Protein AF-A0A3S3RD92-F1 (afdb_monomer_lite)

Structure (mmCIF, N/CA/C/O backbone):
data_AF-A0A3S3RD92-F1
#
_entry.id   AF-A0A3S3RD92-F1
#
loop_
_atom_site.group_PDB
_atom_site.id
_atom_site.type_symbol
_atom_site.label_atom_id
_atom_site.label_alt_id
_atom_site.label_comp_id
_atom_site.label_asym_id
_atom_site.label_entity_id
_atom_site.label_seq_id
_atom_site.pdbx_PDB_ins_code
_atom_site.Cartn_x
_atom_site.Cartn_y
_atom_site.Cartn_z
_atom_site.occupancy
_atom_site.B_iso_or_equiv
_atom_site.auth_seq_id
_atom_site.auth_comp_id
_atom_site.auth_asym_id
_atom_site.auth_atom_id
_atom_site.pdbx_PDB_model_num
ATOM 1 N N . MET A 1 1 ? 39.757 -24.504 3.353 1.00 38.50 1 MET A N 1
ATOM 2 C CA . MET A 1 1 ? 38.613 -24.719 2.447 1.00 38.50 1 MET A CA 1
ATOM 3 C C . MET A 1 1 ? 37.508 -23.803 2.941 1.00 38.50 1 MET A C 1
ATOM 5 O O . MET A 1 1 ? 36.802 -24.153 3.875 1.00 38.50 1 MET A O 1
ATOM 9 N N . THR A 1 2 ? 37.499 -22.567 2.449 1.00 41.22 2 THR A N 1
ATOM 10 C CA . THR A 1 2 ? 36.478 -21.555 2.744 1.00 41.22 2 THR A CA 1
ATOM 11 C C . THR A 1 2 ? 35.359 -21.713 1.723 1.00 41.22 2 THR A C 1
ATOM 13 O O . THR A 1 2 ? 35.615 -21.936 0.541 1.00 41.22 2 THR A O 1
ATOM 16 N N . ILE A 1 3 ? 34.132 -21.736 2.226 1.00 43.91 3 ILE A N 1
ATOM 17 C CA . ILE A 1 3 ? 32.902 -21.986 1.476 1.00 43.91 3 ILE A CA 1
ATOM 18 C C . ILE A 1 3 ? 32.691 -20.838 0.483 1.00 43.91 3 ILE A C 1
ATOM 20 O O . ILE A 1 3 ? 33.038 -19.702 0.777 1.00 43.91 3 ILE A O 1
ATOM 24 N N . GLY A 1 4 ? 32.222 -21.180 -0.717 1.00 53.09 4 GLY A N 1
ATOM 25 C CA . GLY A 1 4 ? 32.187 -20.295 -1.872 1.00 53.09 4 GLY A CA 1
ATOM 26 C C . GLY A 1 4 ? 31.213 -19.135 -1.720 1.00 53.09 4 GLY A C 1
ATOM 27 O O . GLY A 1 4 ? 30.002 -19.329 -1.761 1.00 53.09 4 GLY A O 1
ATOM 28 N N . ASP A 1 5 ? 31.762 -17.927 -1.673 1.00 57.69 5 ASP A N 1
ATOM 29 C CA . ASP A 1 5 ? 30.993 -16.682 -1.742 1.00 57.69 5 ASP A CA 1
ATOM 30 C C . ASP A 1 5 ? 30.461 -16.404 -3.166 1.00 57.69 5 ASP A C 1
ATOM 32 O O . ASP A 1 5 ? 29.736 -15.439 -3.374 1.00 57.69 5 ASP A O 1
ATOM 36 N N . ASN A 1 6 ? 30.808 -17.239 -4.163 1.00 56.44 6 ASN A N 1
ATOM 37 C CA . ASN A 1 6 ? 30.473 -17.085 -5.593 1.00 56.44 6 ASN A CA 1
ATOM 38 C C . ASN A 1 6 ? 30.791 -15.696 -6.179 1.00 56.44 6 ASN A C 1
ATOM 40 O O . ASN A 1 6 ? 30.291 -15.338 -7.245 1.00 56.44 6 ASN A O 1
ATOM 44 N N . LEU A 1 7 ? 31.628 -14.910 -5.503 1.00 58.59 7 LEU A N 1
ATOM 45 C CA . LEU A 1 7 ? 32.016 -13.595 -5.976 1.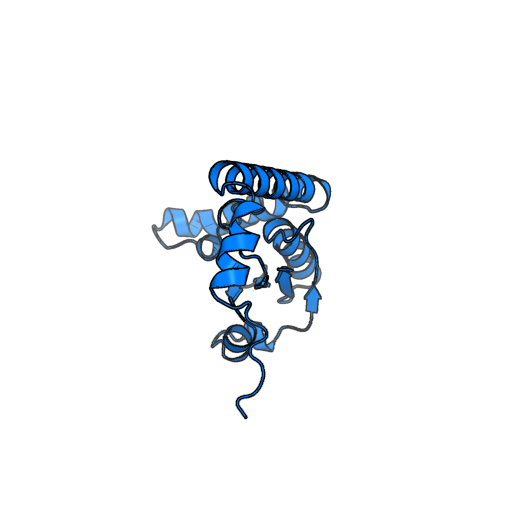00 58.59 7 LEU A CA 1
ATOM 46 C C . LEU A 1 7 ? 33.110 -13.744 -7.043 1.00 58.59 7 LEU A C 1
ATOM 48 O O . LEU A 1 7 ? 34.087 -14.464 -6.810 1.00 58.59 7 LEU A O 1
ATOM 52 N N . PRO A 1 8 ? 32.967 -13.076 -8.203 1.00 60.78 8 PRO A N 1
ATOM 53 C CA . PRO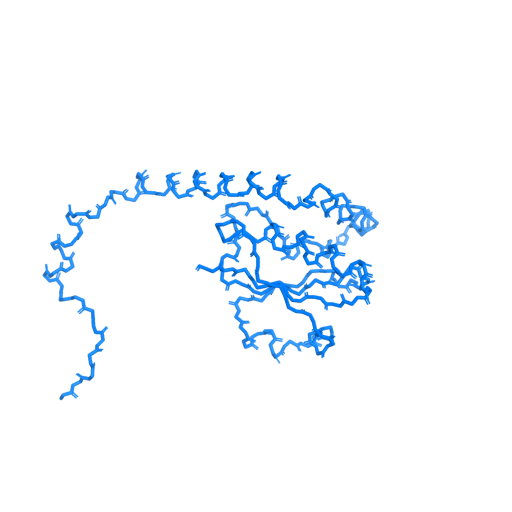 A 1 8 ? 33.982 -13.104 -9.245 1.00 60.78 8 PRO A CA 1
ATOM 54 C C . PRO A 1 8 ? 35.307 -12.558 -8.711 1.00 60.78 8 PRO A C 1
ATOM 56 O O . PRO A 1 8 ? 35.337 -11.624 -7.904 1.00 60.78 8 PRO A O 1
ATOM 59 N N . THR A 1 9 ? 36.414 -13.136 -9.172 1.00 73.50 9 THR A N 1
ATOM 60 C CA . THR A 1 9 ? 37.755 -12.651 -8.835 1.00 73.50 9 THR A CA 1
ATOM 61 C C . THR A 1 9 ? 37.934 -11.207 -9.312 1.00 73.50 9 THR A C 1
ATOM 63 O O . THR A 1 9 ? 37.287 -10.758 -10.255 1.00 73.50 9 THR A O 1
ATOM 66 N N . GLN A 1 10 ? 38.837 -10.450 -8.688 1.00 67.12 10 GLN A N 1
ATOM 67 C CA . GLN A 1 10 ? 39.042 -9.028 -9.004 1.00 67.12 10 GLN A CA 1
ATOM 68 C C . GLN A 1 10 ? 39.368 -8.783 -10.497 1.00 67.12 10 GLN A C 1
ATOM 70 O O . GLN A 1 10 ? 38.952 -7.785 -11.087 1.00 67.12 10 GLN A O 1
ATOM 75 N N . SER A 1 11 ? 40.057 -9.732 -11.139 1.00 68.50 11 SER A N 1
ATOM 76 C CA . SER A 1 11 ? 40.309 -9.744 -12.585 1.00 68.50 11 SER A CA 1
ATOM 77 C C . SER A 1 11 ? 39.047 -9.975 -13.421 1.00 68.50 11 SER A C 1
ATOM 79 O O . SER A 1 11 ? 38.876 -9.327 -14.451 1.00 68.50 11 SER A O 1
ATOM 81 N N . GLU A 1 12 ? 38.150 -10.858 -12.979 1.00 63.00 12 GLU A N 1
ATOM 82 C CA . GLU A 1 12 ? 36.868 -11.121 -13.647 1.00 63.00 12 GLU A CA 1
ATOM 83 C C . GLU A 1 12 ? 35.904 -9.941 -13.483 1.00 63.00 12 GLU A C 1
ATOM 85 O O . GLU A 1 12 ? 35.265 -9.549 -14.453 1.00 63.00 12 GLU A O 1
ATOM 90 N N . GLN A 1 13 ? 35.871 -9.300 -12.309 1.00 61.25 13 GLN A N 1
ATOM 91 C CA . GLN A 1 13 ? 35.116 -8.059 -12.078 1.00 61.25 13 GLN A CA 1
ATOM 92 C C . GLN A 1 13 ? 35.558 -6.944 -13.032 1.00 61.25 13 GLN A C 1
ATOM 94 O O . GLN A 1 13 ? 34.731 -6.284 -13.650 1.00 61.25 13 GLN A O 1
ATOM 99 N N . THR A 1 14 ? 36.869 -6.771 -13.215 1.00 66.00 14 THR A N 1
ATOM 100 C CA . THR A 1 14 ? 37.415 -5.731 -14.103 1.00 66.00 14 THR A CA 1
ATOM 101 C C . THR A 1 14 ? 37.030 -5.963 -15.571 1.00 66.00 14 THR A C 1
ATOM 103 O O . THR A 1 14 ? 36.787 -5.007 -16.303 1.00 66.00 14 THR A O 1
ATOM 106 N N . PHE A 1 15 ? 36.944 -7.225 -16.002 1.00 68.75 15 PHE A N 1
ATOM 107 C CA . PHE A 1 15 ? 36.493 -7.593 -17.346 1.00 68.75 15 PHE A CA 1
ATOM 108 C C . PHE A 1 15 ? 34.973 -7.447 -17.517 1.00 68.75 15 PHE A C 1
ATOM 110 O O . PHE A 1 15 ? 34.522 -6.970 -18.554 1.00 68.75 15 PHE A O 1
ATOM 117 N N . LEU A 1 16 ? 34.182 -7.804 -16.501 1.00 62.62 16 LEU A N 1
ATOM 118 C CA . LEU A 1 16 ? 32.722 -7.651 -16.504 1.00 62.62 16 LEU A CA 1
ATOM 119 C C . LEU A 1 16 ? 32.297 -6.178 -16.538 1.00 62.62 16 LEU A C 1
ATOM 121 O O . LEU A 1 16 ? 31.407 -5.827 -17.309 1.00 62.62 16 LEU A O 1
ATOM 125 N N . ASN A 1 17 ? 33.005 -5.305 -15.814 1.00 66.81 17 ASN A N 1
ATOM 126 C CA . ASN A 1 17 ? 32.774 -3.856 -15.821 1.00 66.81 17 ASN A CA 1
ATOM 127 C C . ASN A 1 17 ? 32.923 -3.226 -17.219 1.00 66.81 17 ASN A C 1
ATOM 129 O O . ASN A 1 17 ? 32.399 -2.145 -17.464 1.00 66.81 17 ASN A O 1
ATOM 133 N N . LEU A 1 18 ? 33.630 -3.885 -18.148 1.00 67.81 18 LEU A N 1
ATOM 134 C CA . LEU A 1 18 ? 3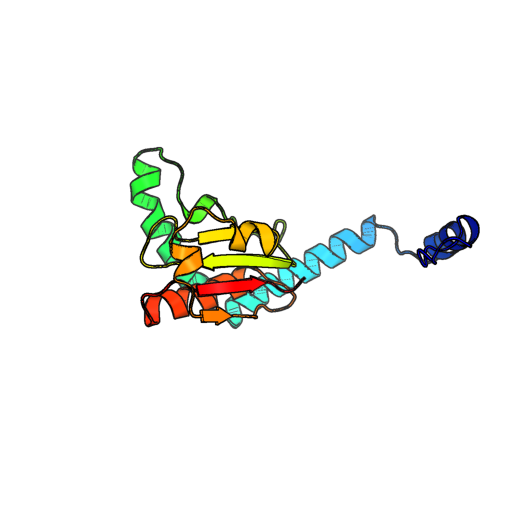3.756 -3.433 -19.537 1.00 67.81 18 LEU A CA 1
ATOM 135 C C . LEU A 1 18 ? 32.458 -3.618 -20.345 1.00 67.81 18 LEU A C 1
ATOM 137 O O . LEU A 1 18 ? 32.269 -2.947 -21.359 1.00 67.81 18 LEU A O 1
ATOM 141 N N . PHE A 1 19 ? 31.593 -4.538 -19.912 1.00 71.50 19 PHE A N 1
ATOM 142 C CA . PHE A 1 19 ? 30.289 -4.830 -20.513 1.00 71.50 19 PHE A CA 1
ATOM 143 C C . PHE A 1 19 ? 29.127 -4.225 -19.721 1.00 71.50 19 PHE A C 1
ATOM 145 O O . PHE A 1 19 ? 27.997 -4.241 -20.211 1.00 71.50 19 PHE A O 1
ATOM 152 N N . GLU A 1 20 ? 29.382 -3.688 -18.524 1.00 72.56 20 GLU A N 1
ATOM 153 C CA . GLU A 1 20 ? 28.374 -2.948 -17.775 1.00 72.56 20 GLU A CA 1
ATOM 154 C C . GLU A 1 20 ? 28.068 -1.627 -18.494 1.00 72.56 20 GLU A C 1
ATOM 156 O O . GLU A 1 20 ? 28.971 -0.817 -18.736 1.00 72.56 20 GLU A O 1
ATOM 161 N N . PRO A 1 21 ? 26.800 -1.381 -18.870 1.00 72.69 21 PRO A N 1
ATOM 162 C CA . PRO A 1 21 ? 26.436 -0.099 -19.438 1.00 72.69 21 PRO A CA 1
ATOM 163 C C . PRO A 1 21 ? 26.747 1.019 -18.427 1.00 72.69 21 PRO A C 1
ATOM 165 O O . PRO A 1 21 ? 26.596 0.820 -17.219 1.00 72.69 21 PRO A O 1
ATOM 168 N N . PRO A 1 22 ? 27.153 2.219 -18.881 1.00 77.25 22 PRO A N 1
ATOM 169 C CA . PRO A 1 22 ? 27.469 3.307 -17.970 1.00 77.25 22 PRO A CA 1
ATOM 170 C C . PRO A 1 22 ? 26.270 3.610 -17.059 1.00 77.25 22 PRO A C 1
ATOM 172 O O . PRO A 1 22 ? 25.150 3.737 -17.572 1.00 77.25 22 PRO A O 1
ATOM 175 N N . PRO A 1 23 ? 26.470 3.821 -15.744 1.00 74.56 23 PRO A N 1
ATOM 176 C CA . PRO A 1 23 ? 25.383 4.158 -14.821 1.00 74.56 23 PRO A CA 1
ATOM 177 C C . PRO A 1 23 ? 24.542 5.347 -15.300 1.00 74.56 23 PRO A C 1
ATOM 179 O O . PRO A 1 23 ? 23.329 5.356 -15.151 1.00 74.56 23 PRO A O 1
ATOM 182 N N . GLN A 1 24 ? 25.178 6.298 -15.990 1.00 79.31 24 GLN A N 1
ATOM 183 C CA . GLN A 1 24 ? 24.563 7.484 -16.596 1.00 79.31 24 GLN A CA 1
ATOM 184 C C . GLN A 1 24 ? 23.476 7.171 -17.640 1.00 79.31 24 GLN A C 1
ATOM 186 O O . GLN A 1 24 ? 22.656 8.035 -17.929 1.00 79.31 24 GLN A O 1
ATOM 191 N N . VAL A 1 25 ? 23.473 5.966 -18.219 1.00 77.00 25 VAL A N 1
ATOM 192 C CA . VAL A 1 25 ? 22.458 5.494 -19.176 1.00 77.00 25 VAL A CA 1
ATOM 193 C C . VAL A 1 25 ? 21.443 4.581 -18.485 1.00 77.00 25 VAL A C 1
ATOM 195 O O . VAL A 1 25 ? 20.249 4.656 -18.775 1.00 77.00 25 VAL A O 1
ATOM 198 N N . ILE A 1 26 ? 21.900 3.757 -17.538 1.00 78.31 26 ILE A N 1
ATOM 199 C CA . ILE A 1 26 ? 21.053 2.812 -16.800 1.00 78.31 26 ILE A CA 1
ATOM 200 C C . ILE A 1 26 ? 20.110 3.540 -15.841 1.00 78.31 26 ILE A C 1
ATOM 202 O O . ILE A 1 26 ? 18.913 3.271 -15.848 1.00 78.31 26 ILE A O 1
ATOM 206 N N . GLU A 1 27 ? 20.615 4.469 -15.027 1.00 78.81 27 GLU A N 1
ATOM 207 C CA . GLU A 1 27 ? 19.807 5.165 -14.018 1.00 78.81 27 GLU A CA 1
ATOM 208 C C . GLU A 1 27 ? 18.595 5.884 -14.629 1.00 78.81 27 GLU A C 1
ATOM 210 O O . GLU A 1 27 ? 17.481 5.692 -14.134 1.00 78.81 27 GLU A O 1
ATOM 215 N N . PRO A 1 28 ? 18.750 6.681 -15.707 1.00 81.12 28 PRO A N 1
ATOM 216 C CA . PRO A 1 28 ? 17.613 7.320 -16.359 1.00 81.12 28 PRO A CA 1
ATOM 217 C C . PRO A 1 28 ? 16.629 6.312 -16.952 1.00 81.12 28 PRO A C 1
ATOM 219 O O . PRO A 1 28 ? 15.422 6.524 -16.861 1.00 81.12 28 PRO A O 1
ATOM 222 N N . ALA A 1 29 ? 17.125 5.210 -17.524 1.00 82.00 29 ALA A N 1
ATOM 223 C CA . ALA A 1 29 ? 16.276 4.160 -18.077 1.00 82.00 29 ALA A CA 1
ATOM 224 C C . ALA A 1 29 ? 15.449 3.466 -16.982 1.00 82.00 29 ALA A C 1
ATOM 226 O O . ALA A 1 29 ? 14.236 3.343 -17.126 1.00 82.00 29 ALA A O 1
ATOM 227 N N . ILE A 1 30 ? 16.065 3.105 -15.851 1.00 80.19 30 ILE A N 1
ATOM 228 C CA . ILE A 1 30 ? 15.363 2.520 -14.697 1.00 80.19 30 ILE A CA 1
ATOM 229 C C . ILE A 1 30 ? 14.334 3.505 -14.137 1.00 80.19 30 ILE A C 1
ATOM 231 O O . ILE A 1 30 ? 13.199 3.115 -13.871 1.00 80.19 30 ILE A O 1
ATOM 235 N N . ARG A 1 31 ? 14.680 4.793 -14.003 1.00 78.19 31 ARG A N 1
ATOM 236 C CA . ARG A 1 31 ? 13.721 5.824 -13.567 1.00 78.19 31 ARG A CA 1
ATOM 237 C C . ARG A 1 31 ? 12.542 5.949 -14.529 1.00 78.19 31 ARG A C 1
ATOM 239 O O . ARG A 1 31 ? 11.411 6.066 -14.069 1.00 78.19 31 ARG A O 1
ATOM 246 N N . ALA A 1 32 ? 12.781 5.892 -15.839 1.00 81.12 32 ALA A N 1
ATOM 247 C CA . ALA A 1 32 ? 11.717 5.914 -16.838 1.00 81.12 32 ALA A CA 1
ATOM 248 C C . ALA A 1 32 ? 10.816 4.672 -16.740 1.00 81.12 32 ALA A C 1
ATOM 250 O O . ALA A 1 32 ? 9.594 4.809 -16.769 1.00 81.12 32 ALA A O 1
ATOM 251 N N . CYS A 1 33 ? 11.393 3.481 -16.550 1.00 80.94 33 CYS A N 1
ATOM 252 C CA . CYS A 1 33 ? 10.635 2.253 -16.308 1.00 80.94 33 CYS A CA 1
ATOM 253 C C . CYS A 1 33 ? 9.794 2.344 -15.028 1.00 80.94 33 CYS A C 1
ATOM 255 O O . CYS A 1 33 ? 8.612 2.016 -15.059 1.00 80.94 33 CYS A O 1
ATOM 257 N N . ARG A 1 34 ? 10.358 2.853 -13.926 1.00 77.00 34 ARG A N 1
ATOM 258 C CA . ARG A 1 34 ? 9.622 3.065 -12.668 1.00 77.00 34 ARG A CA 1
ATOM 259 C C . ARG A 1 34 ? 8.473 4.052 -12.835 1.00 77.00 34 ARG A C 1
ATOM 261 O O . ARG A 1 34 ? 7.366 3.771 -12.393 1.00 77.00 34 ARG A O 1
ATOM 268 N N . LEU A 1 35 ? 8.705 5.165 -13.530 1.00 77.56 35 LEU A N 1
ATOM 269 C CA . LEU A 1 35 ? 7.657 6.142 -13.821 1.00 77.56 35 LEU A CA 1
ATOM 270 C C . LEU A 1 35 ? 6.537 5.530 -14.673 1.00 77.56 35 LEU A C 1
ATOM 272 O O . LEU A 1 35 ? 5.361 5.771 -14.413 1.00 77.56 35 LEU A O 1
ATOM 276 N N . PHE A 1 36 ? 6.897 4.718 -15.668 1.00 81.06 36 PHE A N 1
ATOM 277 C CA . PHE A 1 36 ? 5.929 3.996 -16.486 1.00 81.06 36 PHE A CA 1
ATOM 278 C C . PHE A 1 36 ? 5.115 2.997 -15.654 1.00 81.06 36 PHE A C 1
ATOM 280 O O . PHE A 1 36 ? 3.895 2.962 -15.784 1.00 81.06 36 PHE A O 1
ATOM 287 N N . ASN A 1 37 ? 5.750 2.254 -14.744 1.00 77.69 37 ASN A N 1
ATOM 288 C CA . ASN A 1 37 ? 5.060 1.343 -13.826 1.00 77.69 37 ASN A CA 1
ATOM 289 C C . ASN A 1 37 ? 4.075 2.090 -12.915 1.00 77.69 37 ASN A C 1
ATOM 291 O O . ASN A 1 37 ? 2.924 1.682 -12.792 1.00 77.69 37 ASN A O 1
ATOM 295 N N . THR A 1 38 ? 4.475 3.234 -12.355 1.00 74.56 38 THR A N 1
ATOM 296 C CA . THR A 1 38 ? 3.569 4.093 -11.576 1.00 74.56 38 THR A CA 1
ATOM 297 C C . THR A 1 38 ? 2.408 4.626 -12.417 1.00 74.56 38 THR A C 1
ATOM 299 O O . THR A 1 38 ? 1.288 4.726 -11.924 1.00 74.56 38 THR A O 1
ATOM 302 N N . ALA A 1 39 ? 2.628 4.934 -13.697 1.00 79.56 39 ALA A N 1
ATOM 303 C CA . ALA A 1 39 ? 1.540 5.320 -14.592 1.00 79.56 39 ALA A CA 1
ATOM 304 C C . ALA A 1 39 ? 0.570 4.156 -14.861 1.00 79.56 39 ALA A C 1
ATOM 306 O O . ALA A 1 39 ? -0.638 4.376 -14.932 1.00 79.56 39 ALA A O 1
ATOM 307 N N . LEU A 1 40 ? 1.075 2.922 -14.980 1.00 81.94 40 LEU A N 1
ATOM 308 C CA . LEU A 1 40 ? 0.232 1.733 -15.117 1.00 81.94 40 LEU A CA 1
ATOM 309 C C . LEU A 1 40 ? -0.610 1.477 -13.864 1.00 81.94 40 LEU A C 1
ATOM 311 O O . LEU A 1 40 ? -1.758 1.060 -14.001 1.00 81.94 40 LEU A O 1
ATOM 315 N N . ASP A 1 41 ? -0.108 1.775 -12.665 1.00 79.12 41 ASP A N 1
ATOM 316 C CA . ASP A 1 41 ? -0.913 1.628 -11.448 1.00 79.12 41 ASP A CA 1
ATOM 317 C C . ASP A 1 41 ? -2.198 2.455 -11.488 1.00 79.12 41 ASP A C 1
ATOM 319 O O . ASP A 1 41 ? -3.235 1.969 -11.055 1.00 79.12 41 ASP A O 1
ATOM 323 N N . ALA A 1 42 ? -2.161 3.661 -12.063 1.00 78.56 42 ALA A N 1
ATOM 324 C CA . ALA A 1 42 ? -3.351 4.500 -12.213 1.00 78.56 42 ALA A CA 1
ATOM 325 C C . ALA A 1 42 ? -4.394 3.922 -13.192 1.00 78.56 42 ALA A C 1
ATOM 327 O O . ALA A 1 42 ? -5.529 4.392 -13.226 1.00 78.56 42 ALA A O 1
ATOM 328 N N . ILE A 1 43 ? -4.015 2.933 -14.009 1.00 84.06 43 ILE A N 1
ATOM 329 C CA . ILE A 1 43 ? -4.920 2.217 -14.919 1.00 84.06 43 ILE A CA 1
ATOM 330 C C . ILE A 1 43 ? -5.511 0.983 -14.228 1.00 84.06 43 ILE A C 1
ATOM 332 O O . ILE A 1 43 ? -6.679 0.665 -14.446 1.00 84.06 43 ILE A O 1
ATOM 336 N N . PHE A 1 44 ? -4.706 0.267 -13.438 1.00 84.31 44 PHE A N 1
ATOM 337 C CA . PHE A 1 44 ? -5.086 -1.027 -12.862 1.00 84.31 44 PHE A CA 1
ATOM 338 C C . PHE A 1 44 ? -5.652 -0.953 -11.441 1.00 84.31 44 PHE A C 1
ATOM 340 O O . PHE A 1 44 ? -6.365 -1.873 -11.043 1.00 84.31 44 PHE A O 1
ATOM 347 N N . TYR A 1 45 ? -5.355 0.106 -10.690 1.00 85.81 45 TYR A N 1
ATOM 348 C CA . TYR A 1 45 ? -5.758 0.267 -9.295 1.00 85.81 45 TYR A CA 1
ATOM 349 C C . TYR A 1 45 ? -6.407 1.631 -9.060 1.00 85.81 45 TYR A C 1
ATOM 351 O O . TYR A 1 45 ? -6.105 2.601 -9.761 1.00 85.81 45 TYR A O 1
ATOM 359 N N . ASP A 1 46 ? -7.258 1.730 -8.036 1.00 86.94 46 ASP A N 1
ATOM 360 C CA . ASP A 1 46 ? -7.935 2.981 -7.682 1.00 86.94 46 ASP A CA 1
ATOM 361 C C . ASP A 1 46 ? -7.037 3.932 -6.864 1.00 86.94 46 ASP A C 1
ATOM 363 O O . ASP A 1 46 ? -7.302 4.339 -5.731 1.00 86.94 46 ASP A O 1
ATOM 367 N N . VAL A 1 47 ? -5.908 4.294 -7.475 1.00 85.38 47 VAL A N 1
ATOM 368 C CA . VAL A 1 47 ? -4.951 5.272 -6.949 1.00 85.38 47 VAL A CA 1
ATOM 369 C C . VAL A 1 47 ? -5.594 6.646 -6.685 1.00 85.38 47 VAL A C 1
ATOM 371 O O . VAL A 1 47 ? -5.253 7.262 -5.665 1.00 85.38 47 VAL A O 1
ATOM 374 N N . PRO A 1 48 ? -6.498 7.171 -7.544 1.00 85.75 48 PRO A N 1
ATOM 375 C CA . PRO A 1 48 ? -7.162 8.444 -7.277 1.00 85.75 48 PRO A CA 1
ATOM 376 C C . PRO A 1 48 ? -7.978 8.428 -5.982 1.00 85.75 48 PRO A C 1
ATOM 378 O O . PRO A 1 48 ? -7.860 9.372 -5.197 1.00 85.75 48 PRO A O 1
ATOM 381 N N . THR A 1 49 ? -8.746 7.364 -5.723 1.00 87.88 49 THR A N 1
ATOM 382 C CA . THR A 1 49 ? -9.541 7.244 -4.492 1.00 87.88 49 THR A CA 1
ATOM 383 C C . THR A 1 49 ? -8.652 7.148 -3.259 1.00 87.88 49 THR A C 1
ATOM 385 O O . THR A 1 49 ? -8.867 7.911 -2.315 1.00 87.88 49 THR A O 1
ATOM 388 N N . LEU A 1 50 ? -7.602 6.316 -3.286 1.00 87.31 50 LEU A N 1
ATOM 389 C CA . LEU A 1 50 ? -6.608 6.255 -2.203 1.00 87.31 50 LEU A CA 1
ATOM 390 C C . LEU A 1 50 ? -6.049 7.651 -1.885 1.00 87.31 50 LEU A C 1
ATOM 392 O O . LEU A 1 50 ? -6.005 8.073 -0.729 1.00 87.31 50 LEU A O 1
ATOM 396 N N . THR A 1 51 ? -5.630 8.384 -2.919 1.00 84.75 51 THR A N 1
ATOM 397 C CA . THR A 1 51 ? -5.004 9.704 -2.764 1.00 84.75 51 THR A CA 1
ATOM 398 C C . THR A 1 51 ? -5.982 10.722 -2.183 1.00 84.75 51 THR A C 1
ATOM 400 O O . THR A 1 51 ? -5.616 11.487 -1.287 1.00 84.75 51 THR A O 1
ATOM 403 N N . ALA A 1 52 ? -7.226 10.734 -2.670 1.00 87.00 52 ALA A N 1
ATOM 404 C CA . ALA A 1 52 ? -8.264 11.635 -2.186 1.00 87.00 52 ALA A CA 1
ATOM 405 C C . ALA A 1 52 ? -8.591 11.370 -0.712 1.00 87.00 52 ALA A C 1
ATOM 407 O O . ALA A 1 52 ? -8.570 12.299 0.092 1.00 87.00 52 ALA A O 1
ATOM 408 N N . GLN A 1 53 ? -8.801 10.108 -0.338 1.00 88.12 53 GLN A N 1
ATOM 409 C CA . GLN A 1 53 ? -9.182 9.743 1.025 1.00 88.12 53 GLN A CA 1
ATOM 410 C C . GLN A 1 53 ? -8.055 9.958 2.035 1.00 88.12 53 GLN A C 1
ATOM 412 O O . GLN A 1 53 ? -8.306 10.469 3.124 1.00 88.12 53 GLN A O 1
ATOM 417 N N . LEU A 1 54 ? -6.802 9.651 1.681 1.00 84.44 54 LEU A N 1
ATOM 418 C CA . LEU A 1 54 ? -5.664 10.004 2.533 1.00 84.44 54 LEU A CA 1
ATOM 419 C C . LEU A 1 54 ? -5.579 11.523 2.727 1.00 84.44 54 LEU A C 1
ATOM 421 O O . LEU A 1 54 ? -5.441 11.984 3.857 1.00 84.44 54 LEU A O 1
ATOM 425 N N . THR A 1 55 ? -5.757 12.304 1.657 1.00 83.81 55 THR A N 1
ATOM 426 C CA . THR A 1 55 ? -5.746 13.775 1.731 1.00 83.81 55 THR A CA 1
ATOM 427 C C . THR A 1 55 ? -6.864 14.312 2.630 1.00 83.81 55 THR A C 1
ATOM 429 O O . THR A 1 55 ? -6.624 15.210 3.439 1.00 83.81 55 THR A O 1
ATOM 432 N N . GLU A 1 56 ? -8.077 13.767 2.522 1.00 86.25 56 GLU A N 1
ATOM 433 C CA . GLU A 1 56 ? -9.212 14.120 3.384 1.00 86.25 56 GLU A CA 1
ATOM 434 C C . GLU A 1 56 ? -8.939 13.773 4.851 1.00 86.25 56 GLU A C 1
ATOM 436 O O . GLU A 1 56 ? -9.150 14.608 5.735 1.00 86.25 56 GLU A O 1
ATOM 441 N N . ASN A 1 57 ? -8.400 12.581 5.108 1.00 82.44 57 ASN A N 1
ATOM 442 C CA . ASN A 1 57 ? -8.059 12.117 6.449 1.00 82.44 57 ASN A CA 1
ATOM 443 C C . ASN A 1 57 ? -6.908 12.919 7.083 1.00 82.44 57 ASN A C 1
ATOM 445 O O . ASN A 1 57 ? -6.876 13.106 8.302 1.00 82.44 57 ASN A O 1
ATOM 449 N N . ASP A 1 58 ? -5.983 13.438 6.274 1.00 79.81 58 ASP A N 1
ATOM 450 C CA . ASP A 1 58 ? -4.859 14.260 6.728 1.00 79.81 58 ASP A CA 1
ATOM 451 C C . ASP A 1 58 ? -5.205 15.742 6.910 1.00 79.81 58 ASP A C 1
ATOM 453 O O . ASP A 1 58 ? -4.521 16.445 7.665 1.00 79.81 58 ASP A O 1
ATOM 457 N N . ALA A 1 59 ? -6.231 16.249 6.221 1.00 79.50 59 ALA A N 1
ATOM 458 C CA . ALA A 1 59 ? -6.654 17.648 6.277 1.00 79.50 59 ALA A CA 1
ATOM 459 C C . ALA A 1 59 ? -6.875 18.179 7.713 1.00 79.50 59 ALA A C 1
ATOM 461 O O . ALA A 1 59 ? -6.329 19.243 8.034 1.00 79.50 59 ALA A O 1
ATOM 462 N N . PRO A 1 60 ? -7.596 17.480 8.620 1.00 77.94 60 PRO A N 1
ATOM 463 C CA . PRO A 1 60 ? -7.810 17.970 9.983 1.00 77.94 60 PRO A CA 1
ATOM 464 C C . PRO A 1 60 ? -6.532 17.997 10.835 1.00 77.94 60 PRO A C 1
ATOM 466 O O . PRO A 1 60 ? -6.389 18.887 11.675 1.00 77.94 60 PRO A O 1
ATOM 469 N N . MET A 1 61 ? -5.589 17.071 10.625 1.00 72.44 61 MET A N 1
ATOM 470 C CA . MET A 1 61 ? -4.299 17.062 11.336 1.00 72.44 61 MET A CA 1
ATOM 471 C C . MET A 1 61 ? -3.339 18.118 10.784 1.00 72.44 61 MET A C 1
ATOM 473 O O . MET A 1 61 ? -2.682 18.827 11.548 1.00 72.44 61 MET A O 1
ATOM 477 N N . SER A 1 62 ? -3.332 18.303 9.464 1.00 70.75 62 SER A N 1
ATOM 478 C CA . SER A 1 62 ? -2.556 19.352 8.796 1.00 70.75 62 SER A CA 1
ATOM 479 C C . SER A 1 62 ? -3.002 20.748 9.238 1.00 70.75 62 SER A C 1
ATOM 481 O O . SER A 1 62 ? -2.162 21.610 9.493 1.00 70.75 62 SER A O 1
ATOM 483 N N . ALA A 1 63 ? -4.310 20.957 9.425 1.00 74.31 63 ALA A N 1
ATOM 484 C CA . ALA A 1 63 ? -4.865 22.202 9.962 1.00 74.31 63 ALA A CA 1
ATOM 485 C C . ALA A 1 63 ? -4.425 22.496 11.412 1.00 74.31 63 ALA A C 1
ATOM 487 O O . ALA A 1 63 ? -4.415 23.654 11.826 1.00 74.31 63 ALA A O 1
ATOM 488 N N . ARG A 1 64 ? -4.034 21.467 12.178 1.00 75.88 64 ARG A N 1
ATOM 489 C CA . ARG A 1 64 ? -3.493 21.583 13.545 1.00 75.88 64 ARG A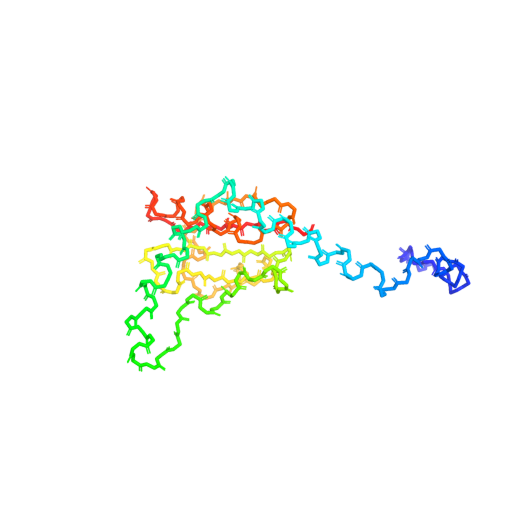 CA 1
ATOM 490 C C . ARG A 1 64 ? -1.963 21.675 13.588 1.00 75.88 64 ARG A C 1
ATOM 492 O O . ARG A 1 64 ? -1.397 21.817 14.667 1.00 75.88 64 ARG A O 1
ATOM 499 N N . GLY A 1 65 ? -1.290 21.616 12.435 1.00 67.88 65 GLY A N 1
ATOM 500 C CA . GLY A 1 65 ? 0.173 21.585 12.349 1.00 67.88 65 GLY A CA 1
ATOM 501 C C . GLY A 1 65 ? 0.795 20.267 12.828 1.00 67.88 65 GLY A C 1
ATOM 502 O O . GLY A 1 65 ? 1.999 20.211 13.078 1.00 67.88 65 GLY A O 1
ATOM 503 N N . GLU A 1 66 ? -0.010 19.213 12.969 1.00 68.25 66 GLU A N 1
ATOM 504 C CA . GLU A 1 66 ? 0.436 17.884 13.381 1.00 68.25 66 GLU A CA 1
ATOM 505 C C . GLU A 1 66 ? 0.968 17.091 12.174 1.00 68.25 66 GLU A C 1
ATOM 507 O O . GLU A 1 66 ? 0.652 17.376 11.015 1.00 68.25 66 GLU A O 1
ATOM 512 N N . LYS A 1 67 ? 1.825 16.091 12.423 1.00 62.75 67 LYS A N 1
ATOM 513 C CA . LYS A 1 67 ? 2.330 15.226 11.347 1.00 62.75 67 LYS A CA 1
ATOM 514 C C . LYS A 1 67 ? 1.195 14.342 10.829 1.00 62.75 67 LYS A C 1
ATOM 516 O O . LYS A 1 67 ? 0.676 13.524 11.578 1.00 62.75 67 LYS A O 1
ATOM 521 N N . ALA A 1 68 ? 0.881 14.483 9.543 1.00 64.00 68 ALA A N 1
ATOM 522 C CA . ALA A 1 68 ? -0.079 13.640 8.841 1.00 64.00 68 ALA A CA 1
ATOM 523 C C . ALA A 1 68 ? 0.310 12.142 8.929 1.00 64.00 68 ALA A C 1
ATOM 525 O O . ALA A 1 68 ? 1.475 11.815 8.663 1.00 64.00 68 ALA A O 1
ATOM 526 N N . PRO A 1 69 ? -0.627 11.238 9.269 1.00 61.66 69 PRO A N 1
ATOM 527 C CA . PRO A 1 69 ? -0.383 9.801 9.351 1.00 61.66 69 PRO A CA 1
ATOM 528 C C . PRO A 1 69 ? 0.048 9.196 8.013 1.00 61.66 69 PRO A C 1
ATOM 530 O O . PRO A 1 69 ? 0.933 8.344 7.988 1.00 61.66 69 PRO A O 1
ATOM 533 N N . SER A 1 70 ? -0.496 9.692 6.895 1.00 61.88 70 SER A N 1
ATOM 534 C CA . SER A 1 70 ? -0.125 9.235 5.547 1.00 61.88 70 SER A CA 1
ATOM 535 C C . SER A 1 70 ? 1.333 9.542 5.185 1.00 61.88 70 SER A C 1
ATOM 537 O O . SER A 1 70 ? 1.947 8.852 4.374 1.00 61.88 70 SER A O 1
ATOM 539 N N . ARG A 1 71 ? 1.932 10.566 5.815 1.00 57.44 71 ARG A N 1
ATOM 540 C CA . ARG A 1 71 ? 3.282 11.057 5.501 1.00 57.44 71 ARG A CA 1
ATOM 541 C C . ARG A 1 71 ? 4.371 10.037 5.831 1.00 57.44 71 ARG A C 1
ATOM 543 O O . ARG A 1 71 ? 5.503 10.189 5.375 1.00 57.44 71 ARG A O 1
ATOM 550 N N . ILE A 1 72 ? 4.031 9.011 6.612 1.00 52.88 72 ILE A N 1
ATOM 551 C CA . ILE A 1 72 ? 4.884 7.851 6.886 1.00 52.88 72 ILE A CA 1
ATOM 552 C C . ILE A 1 72 ? 5.200 7.093 5.584 1.00 52.88 72 ILE A C 1
ATOM 554 O O . ILE A 1 72 ? 6.257 6.464 5.495 1.00 52.88 72 ILE A O 1
ATOM 558 N N . VAL A 1 73 ? 4.365 7.223 4.544 1.00 57.72 73 VAL A N 1
ATOM 559 C CA . VAL A 1 73 ? 4.592 6.603 3.237 1.00 57.72 73 VAL A CA 1
ATOM 560 C C . VAL A 1 73 ? 4.284 7.583 2.100 1.00 57.72 73 VAL A C 1
ATOM 562 O O . VAL A 1 73 ? 3.167 7.687 1.610 1.00 57.72 73 VAL A O 1
ATOM 565 N N . GLN A 1 74 ? 5.304 8.311 1.642 1.00 61.41 74 GLN A N 1
ATOM 566 C CA . GLN A 1 74 ? 5.236 8.967 0.334 1.00 61.41 74 GLN A CA 1
ATOM 567 C C . GLN A 1 74 ? 5.407 7.894 -0.747 1.00 61.41 74 GLN A C 1
ATOM 569 O O . GLN A 1 74 ? 6.504 7.376 -0.941 1.00 61.41 74 GLN A O 1
ATOM 574 N N . PHE A 1 75 ? 4.313 7.539 -1.420 1.00 61.91 75 PHE A N 1
ATOM 575 C CA . PHE A 1 75 ? 4.273 6.573 -2.527 1.00 61.91 75 PHE A CA 1
ATOM 576 C C . PHE A 1 75 ? 4.756 7.188 -3.852 1.00 61.91 75 PHE A C 1
ATOM 578 O O . PHE A 1 75 ? 4.087 7.117 -4.882 1.00 61.91 75 PHE A O 1
ATOM 585 N N . ASP A 1 76 ? 5.897 7.870 -3.810 1.00 57.28 76 ASP A N 1
ATOM 586 C CA . ASP A 1 76 ? 6.521 8.475 -4.982 1.00 57.28 76 ASP A CA 1
ATOM 587 C C . ASP A 1 76 ? 7.310 7.414 -5.777 1.00 57.28 76 ASP A C 1
ATOM 589 O O . ASP A 1 76 ? 8.117 6.669 -5.219 1.00 57.28 76 ASP A O 1
ATOM 593 N N . ALA A 1 77 ? 7.121 7.402 -7.103 1.00 49.59 77 ALA A N 1
ATOM 594 C CA . ALA A 1 77 ? 7.811 6.543 -8.072 1.00 49.59 77 ALA A CA 1
ATOM 595 C C . ALA A 1 77 ? 9.348 6.501 -7.922 1.00 49.59 77 ALA A C 1
ATOM 597 O O . ALA A 1 77 ? 9.994 5.517 -8.288 1.00 49.59 77 ALA A O 1
ATOM 598 N N . LEU A 1 78 ? 9.947 7.578 -7.409 1.00 43.78 78 LEU A N 1
ATOM 599 C CA . LEU A 1 78 ? 11.385 7.769 -7.228 1.00 43.78 78 LEU A CA 1
ATOM 600 C C . LEU A 1 78 ? 11.895 7.285 -5.863 1.00 43.78 78 LEU A C 1
ATOM 602 O O . LEU A 1 78 ? 13.082 6.979 -5.749 1.00 43.78 78 LEU A O 1
ATOM 606 N N . THR A 1 79 ? 11.030 7.191 -4.851 1.00 55.59 79 THR A N 1
ATOM 607 C CA . THR A 1 79 ? 11.353 6.726 -3.485 1.00 55.59 79 THR A CA 1
ATOM 608 C C . THR A 1 79 ? 10.674 5.399 -3.118 1.00 55.59 79 THR A C 1
ATOM 610 O O . THR A 1 79 ? 10.769 4.946 -1.971 1.00 55.59 79 THR A O 1
ATOM 613 N N . ASN A 1 80 ? 10.038 4.758 -4.106 1.00 59.91 80 ASN A N 1
ATOM 614 C CA . ASN A 1 80 ? 9.261 3.531 -3.976 1.00 59.91 80 ASN A CA 1
ATOM 615 C C . ASN A 1 80 ? 10.012 2.428 -3.210 1.00 59.91 80 ASN A C 1
ATOM 617 O O . ASN A 1 80 ? 11.135 2.066 -3.569 1.00 59.91 80 ASN A O 1
ATOM 621 N N . PRO A 1 81 ? 9.393 1.857 -2.168 1.00 61.03 81 PRO A N 1
ATOM 622 C CA . PRO A 1 81 ? 9.983 0.770 -1.415 1.00 61.03 81 PRO A CA 1
ATOM 623 C C . PRO A 1 81 ? 9.712 -0.573 -2.099 1.00 61.03 81 PRO A C 1
ATOM 625 O O . PRO A 1 81 ? 8.838 -1.334 -1.686 1.00 61.03 81 PRO A O 1
ATOM 628 N N . GLU A 1 82 ? 10.472 -0.853 -3.154 1.00 67.38 82 GLU A N 1
ATOM 629 C CA . GLU A 1 82 ? 10.614 -2.209 -3.692 1.00 67.38 82 GLU A CA 1
ATOM 630 C C . GLU A 1 82 ? 11.047 -3.153 -2.551 1.00 67.38 82 GLU A C 1
ATOM 632 O O . GLU A 1 82 ? 11.870 -2.783 -1.705 1.00 67.38 82 GLU A O 1
ATOM 637 N N . GLY A 1 83 ? 10.450 -4.346 -2.476 1.00 76.12 83 GLY A N 1
ATOM 638 C CA . GLY A 1 83 ? 10.776 -5.334 -1.441 1.00 76.12 83 GLY A CA 1
ATOM 639 C C . GLY A 1 83 ? 10.352 -4.954 -0.015 1.00 76.12 83 GLY A C 1
ATOM 640 O O . GLY A 1 83 ? 11.036 -5.316 0.943 1.00 76.12 83 GLY A O 1
ATOM 641 N N . SER A 1 84 ? 9.250 -4.216 0.153 1.00 84.38 84 SER A N 1
ATOM 642 C CA . SER A 1 84 ? 8.738 -3.797 1.468 1.00 84.38 84 SER A CA 1
ATOM 643 C C . SER A 1 84 ? 7.367 -4.376 1.804 1.00 84.38 84 SER A C 1
ATOM 645 O O . SER A 1 84 ? 6.650 -4.879 0.940 1.00 84.38 84 SER A O 1
ATOM 647 N N . LEU A 1 85 ? 7.001 -4.295 3.084 1.00 89.00 85 LEU A N 1
ATOM 648 C CA . LEU A 1 85 ? 5.666 -4.616 3.567 1.00 89.00 85 LEU A CA 1
ATOM 649 C C . LEU A 1 85 ? 4.967 -3.328 3.991 1.00 89.00 85 LEU A C 1
ATOM 651 O O . LEU A 1 85 ? 5.515 -2.528 4.754 1.00 89.00 85 LEU A O 1
ATOM 655 N N . LEU A 1 86 ? 3.744 -3.150 3.518 1.00 90.12 86 LEU A N 1
ATOM 656 C CA . LEU A 1 86 ? 2.875 -2.039 3.864 1.00 90.12 86 LEU A CA 1
ATOM 657 C C . LEU A 1 86 ? 1.691 -2.602 4.640 1.00 90.12 86 LEU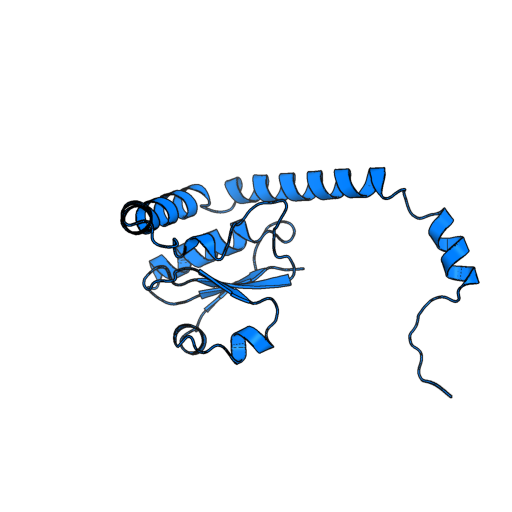 A C 1
ATOM 659 O O . LEU A 1 86 ? 0.894 -3.348 4.087 1.00 90.12 86 LEU A O 1
ATOM 663 N N . LEU A 1 87 ? 1.578 -2.272 5.919 1.00 91.50 87 LEU A N 1
ATOM 664 C CA . LEU A 1 87 ? 0.356 -2.526 6.671 1.00 91.50 87 LEU A CA 1
ATOM 665 C C . LEU A 1 87 ? -0.595 -1.364 6.426 1.00 91.50 87 LEU A C 1
ATOM 667 O O . LEU A 1 87 ? -0.224 -0.221 6.685 1.00 91.50 87 LEU A O 1
ATOM 671 N N . ILE A 1 88 ? -1.792 -1.659 5.947 1.00 91.50 88 ILE A N 1
ATOM 672 C CA . ILE A 1 88 ? -2.819 -0.670 5.650 1.00 91.50 88 ILE A CA 1
ATOM 673 C C . ILE A 1 88 ? -4.050 -0.986 6.481 1.00 91.50 88 ILE A C 1
ATOM 675 O O . ILE A 1 88 ? -4.565 -2.101 6.432 1.00 91.50 88 ILE A O 1
ATOM 679 N N . ASP A 1 89 ? -4.509 0.008 7.227 1.00 91.88 89 ASP A N 1
ATOM 680 C CA . ASP A 1 89 ? -5.759 -0.023 7.970 1.00 91.88 89 ASP A CA 1
ATOM 681 C C . ASP A 1 89 ? -6.525 1.261 7.652 1.00 91.88 89 ASP A C 1
ATOM 683 O O . ASP A 1 89 ? -6.180 2.341 8.123 1.00 91.88 89 ASP A O 1
ATOM 687 N N . ALA A 1 90 ? -7.560 1.163 6.821 1.00 90.31 90 ALA A N 1
ATOM 688 C CA . ALA A 1 90 ? -8.371 2.318 6.446 1.00 90.31 90 ALA A CA 1
ATOM 689 C C . ALA A 1 90 ? -9.270 2.822 7.595 1.00 90.31 90 ALA A C 1
ATOM 691 O O . ALA A 1 90 ? -9.836 3.911 7.503 1.00 90.31 90 ALA A O 1
ATOM 692 N N . THR A 1 91 ? -9.406 2.048 8.677 1.00 87.56 91 THR A N 1
ATOM 693 C CA . THR A 1 91 ? -10.290 2.341 9.814 1.00 87.56 91 THR A CA 1
ATOM 694 C C . THR A 1 91 ? -9.558 3.009 10.976 1.00 87.56 91 THR A C 1
ATOM 696 O O . THR A 1 91 ? -10.144 3.840 11.674 1.00 87.56 91 THR A O 1
ATOM 699 N N . THR A 1 92 ? -8.270 2.696 11.158 1.00 84.44 92 THR A N 1
ATOM 700 C CA . THR A 1 92 ? -7.481 3.130 12.317 1.00 84.44 92 THR A CA 1
ATOM 701 C C . THR A 1 92 ? -6.232 3.890 11.887 1.00 84.44 92 THR A C 1
ATOM 703 O O . THR A 1 92 ? -5.412 3.411 11.111 1.00 84.44 92 THR A O 1
ATOM 706 N N . ALA A 1 93 ? -6.053 5.099 12.424 1.00 81.88 93 ALA A N 1
ATOM 707 C CA . ALA A 1 93 ? -4.818 5.848 12.232 1.00 81.88 93 ALA A CA 1
ATOM 708 C C . ALA A 1 93 ? -3.691 5.287 13.133 1.00 81.88 93 ALA A C 1
ATOM 710 O O . ALA A 1 93 ? -3.932 5.072 14.322 1.00 81.88 93 ALA A O 1
ATOM 711 N N . PRO A 1 94 ? -2.442 5.166 12.643 1.00 76.75 94 PRO A N 1
ATOM 712 C CA . PRO A 1 94 ? -1.969 5.665 11.358 1.00 76.75 94 PRO A CA 1
ATOM 713 C C . PRO A 1 94 ? -2.247 4.680 10.216 1.00 76.75 94 PRO A C 1
ATOM 715 O O . PRO A 1 94 ? -1.737 3.571 10.207 1.00 76.75 94 PRO A O 1
ATOM 718 N N . TYR A 1 95 ? -3.005 5.133 9.211 1.00 86.88 95 TYR A N 1
ATOM 719 C CA . TYR A 1 95 ? -3.630 4.251 8.218 1.00 86.88 95 TYR A CA 1
ATOM 720 C C . TYR A 1 95 ? -2.661 3.422 7.369 1.00 86.88 95 TYR A C 1
ATOM 722 O O . TYR A 1 95 ? -3.067 2.484 6.689 1.00 86.88 95 TYR A O 1
ATOM 730 N N . VAL A 1 96 ? -1.381 3.801 7.353 1.00 86.75 96 VAL A N 1
ATOM 731 C CA . VAL A 1 96 ? -0.334 3.096 6.624 1.00 86.75 96 VAL A CA 1
ATOM 732 C C . VAL A 1 96 ? 0.925 3.012 7.485 1.00 86.75 96 VAL A C 1
ATOM 734 O O . VAL A 1 96 ? 1.490 4.033 7.884 1.00 86.75 96 VAL A O 1
ATOM 737 N N . HIS A 1 97 ? 1.429 1.797 7.692 1.00 87.00 97 HIS A N 1
ATOM 738 C CA . HIS A 1 97 ? 2.754 1.539 8.246 1.00 87.00 97 HIS A CA 1
ATOM 739 C C . HIS A 1 97 ? 3.636 0.869 7.202 1.00 87.00 97 HIS A C 1
ATOM 741 O O . HIS A 1 97 ? 3.222 -0.063 6.519 1.00 87.00 97 HIS A O 1
ATOM 747 N N . LYS A 1 98 ? 4.894 1.294 7.129 1.00 87.12 98 LYS A N 1
ATOM 748 C CA . LYS A 1 98 ? 5.894 0.696 6.246 1.00 87.12 98 LYS A CA 1
ATOM 749 C C . LYS A 1 98 ? 6.924 -0.079 7.054 1.00 87.12 98 LYS A C 1
ATOM 751 O O . LYS A 1 98 ? 7.502 0.452 8.001 1.00 87.12 98 LYS A O 1
ATOM 756 N N . TYR A 1 99 ? 7.232 -1.283 6.593 1.00 87.62 99 TYR A N 1
ATOM 757 C CA . TYR A 1 99 ? 8.285 -2.137 7.123 1.00 87.62 99 TYR A CA 1
ATOM 758 C C . TYR A 1 99 ? 9.230 -2.541 5.994 1.00 87.62 99 TYR A C 1
ATOM 760 O O . TYR A 1 99 ? 8.805 -2.952 4.917 1.00 87.62 99 TYR A O 1
ATOM 768 N N . THR A 1 100 ? 10.534 -2.412 6.225 1.00 86.12 100 THR A N 1
ATOM 769 C CA . THR A 1 100 ? 11.562 -2.748 5.225 1.00 86.12 100 THR A CA 1
ATOM 770 C C . THR A 1 100 ? 11.912 -4.231 5.201 1.00 86.12 100 THR A C 1
ATOM 772 O O . THR A 1 100 ? 12.596 -4.677 4.290 1.00 86.12 100 THR A O 1
ATOM 775 N N . ASN A 1 101 ? 11.476 -4.996 6.202 1.00 84.94 101 ASN A N 1
ATOM 776 C CA . ASN A 1 101 ? 11.631 -6.440 6.242 1.00 84.94 101 ASN A CA 1
ATOM 777 C C . ASN A 1 101 ? 10.549 -7.078 7.128 1.00 84.94 101 ASN A C 1
ATOM 779 O O . ASN A 1 101 ? 9.842 -6.402 7.882 1.00 84.94 101 ASN A O 1
ATOM 783 N N . VAL A 1 102 ? 10.445 -8.403 7.033 1.00 88.19 102 VAL A N 1
ATOM 784 C CA . VAL A 1 102 ? 9.464 -9.199 7.780 1.00 88.19 102 VAL A CA 1
ATOM 785 C C . VAL A 1 102 ? 9.726 -9.159 9.288 1.00 88.19 102 VAL A C 1
ATOM 787 O O . VAL A 1 102 ? 8.780 -9.152 10.065 1.00 88.19 102 VAL A O 1
ATOM 790 N N . GLU A 1 103 ? 10.984 -9.091 9.728 1.00 90.56 103 GLU A N 1
ATOM 791 C CA . GLU A 1 103 ? 11.324 -9.064 11.156 1.00 90.56 103 GLU A CA 1
ATOM 792 C C . GLU A 1 103 ? 10.776 -7.810 11.853 1.00 90.56 103 GLU A C 1
ATOM 794 O O . GLU A 1 103 ? 10.171 -7.906 12.919 1.00 90.56 103 GLU A O 1
ATOM 799 N N . LEU A 1 104 ? 10.905 -6.641 11.226 1.00 89.69 104 LEU A N 1
ATOM 800 C CA . LEU A 1 104 ? 10.361 -5.381 11.732 1.00 89.69 104 LEU A CA 1
ATOM 801 C C . LEU A 1 104 ? 8.831 -5.392 11.758 1.00 89.69 104 LEU A C 1
ATOM 803 O O . LEU A 1 104 ? 8.239 -4.861 12.692 1.00 89.69 104 LEU A O 1
ATOM 807 N N . PHE A 1 105 ? 8.193 -6.026 10.771 1.00 91.00 105 PHE A N 1
ATOM 808 C CA . PHE A 1 105 ? 6.744 -6.234 10.786 1.00 91.00 105 PHE A CA 1
ATOM 809 C C . PHE A 1 105 ? 6.335 -7.142 11.958 1.00 91.00 105 PHE A C 1
ATOM 811 O O . PHE A 1 105 ? 5.479 -6.783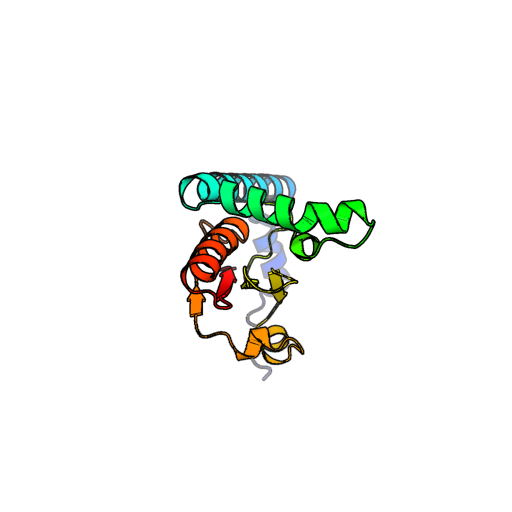 12.762 1.00 91.00 105 PHE A O 1
ATOM 818 N N . LEU A 1 106 ? 7.005 -8.286 12.118 1.00 91.25 106 LEU A N 1
ATOM 819 C CA . LEU A 1 106 ? 6.705 -9.269 13.160 1.00 91.25 106 LEU A CA 1
ATOM 820 C C . LEU A 1 106 ? 7.063 -8.809 14.575 1.00 91.25 106 LEU A C 1
ATOM 822 O O . LEU A 1 106 ? 6.545 -9.386 15.528 1.00 91.25 106 LEU A O 1
ATOM 826 N N . THR A 1 107 ? 7.941 -7.824 14.744 1.00 94.06 107 THR A N 1
ATOM 827 C CA . THR A 1 107 ? 8.325 -7.254 16.052 1.00 94.06 107 THR A CA 1
ATOM 828 C C . THR A 1 107 ? 7.668 -5.905 16.330 1.00 94.06 107 THR A C 1
ATOM 830 O O . THR A 1 107 ? 7.938 -5.285 17.358 1.00 94.06 107 THR A O 1
ATOM 833 N N . SER A 1 108 ? 6.775 -5.469 15.443 1.00 89.62 108 SER A N 1
ATOM 834 C CA . SER A 1 108 ? 6.082 -4.198 15.565 1.00 89.62 108 SER A CA 1
ATOM 835 C C . SER A 1 108 ? 5.274 -4.090 16.869 1.00 89.62 108 SER A C 1
ATOM 837 O O . SER A 1 108 ? 4.650 -5.074 17.289 1.00 89.62 108 SER A O 1
ATOM 839 N N . PRO A 1 109 ? 5.261 -2.905 17.513 1.00 89.25 109 PRO A N 1
ATOM 840 C CA . PRO A 1 109 ? 4.442 -2.644 18.696 1.00 89.25 109 PRO A CA 1
ATOM 841 C C . PRO A 1 109 ? 2.965 -2.377 18.361 1.00 89.25 109 PRO A C 1
ATOM 843 O O . PRO A 1 109 ? 2.153 -2.271 19.276 1.00 89.25 109 PRO A O 1
ATOM 846 N N . TYR A 1 110 ? 2.628 -2.225 17.078 1.00 86.94 110 TYR A N 1
ATOM 847 C CA . TYR A 1 110 ? 1.282 -1.913 16.600 1.00 86.94 110 TYR A CA 1
ATOM 848 C C . TYR A 1 110 ? 0.403 -3.166 16.626 1.00 86.94 110 TYR A C 1
ATOM 850 O O . TYR A 1 110 ? 0.759 -4.185 16.027 1.00 86.94 110 TYR A O 1
ATOM 858 N N . GLN A 1 111 ? -0.726 -3.105 17.333 1.00 87.44 111 GLN A N 1
ATOM 859 C CA . GLN A 1 111 ? -1.649 -4.234 17.499 1.00 87.44 111 GLN A CA 1
ATOM 860 C C . GLN A 1 111 ? -2.213 -4.696 16.148 1.00 87.44 111 GLN A C 1
ATOM 862 O O . GLN A 1 111 ? -2.355 -5.891 15.910 1.00 87.44 111 GLN A O 1
ATOM 867 N N . GLU A 1 112 ? -2.378 -3.758 15.222 1.00 87.00 112 GLU A N 1
ATOM 868 C CA . GLU A 1 112 ? -2.831 -3.945 13.851 1.00 87.00 112 GLU A CA 1
ATOM 869 C C . GLU A 1 112 ? -1.954 -4.954 13.086 1.00 87.00 112 GLU A C 1
ATOM 871 O O . GLU A 1 112 ? -2.449 -5.656 12.213 1.00 87.00 112 GLU A O 1
ATOM 876 N N . THR A 1 113 ? -0.666 -5.109 13.443 1.00 89.25 113 THR A N 1
ATOM 877 C CA . THR A 1 113 ? 0.206 -6.154 12.857 1.00 89.25 113 THR A CA 1
ATOM 878 C C . THR A 1 113 ? -0.136 -7.573 13.304 1.00 89.25 113 THR A C 1
ATOM 880 O O . THR A 1 113 ? 0.230 -8.534 12.626 1.00 89.25 113 THR A O 1
ATOM 883 N N . ARG A 1 114 ? -0.809 -7.727 14.448 1.00 91.25 114 ARG A N 1
ATOM 884 C CA . ARG A 1 114 ? -1.266 -9.016 14.995 1.00 91.25 114 ARG A CA 1
ATOM 885 C C . ARG A 1 114 ? -2.653 -9.391 14.506 1.00 91.25 114 ARG A C 1
ATOM 887 O O . ARG A 1 114 ? -2.967 -10.576 14.474 1.00 91.25 114 ARG A O 1
ATOM 894 N N . ASP A 1 115 ? -3.421 -8.392 14.095 1.00 90.19 115 ASP A N 1
ATOM 895 C CA . ASP A 1 115 ? -4.799 -8.546 13.641 1.00 90.19 115 ASP A CA 1
ATOM 896 C C . ASP A 1 115 ? -4.886 -8.746 12.112 1.00 90.19 115 ASP A C 1
ATOM 898 O O . ASP A 1 115 ? -5.974 -8.902 11.558 1.00 90.19 115 ASP A O 1
ATOM 902 N N . VAL A 1 116 ? -3.741 -8.771 11.412 1.00 90.62 116 VAL A N 1
ATOM 903 C CA . VAL A 1 116 ? -3.679 -9.041 9.969 1.00 90.62 116 VAL A CA 1
ATOM 904 C C . VAL A 1 116 ? -4.123 -10.468 9.667 1.00 90.62 116 VAL A C 1
ATOM 906 O O . VAL A 1 116 ? -3.434 -11.440 9.975 1.00 90.62 116 VAL A O 1
ATOM 909 N N . GLU A 1 117 ? -5.231 -10.580 8.944 1.00 93.25 117 GLU A N 1
ATOM 910 C CA . GLU A 1 117 ? -5.732 -11.844 8.392 1.00 93.25 117 GLU A CA 1
ATOM 911 C C . GLU A 1 117 ? -5.563 -11.924 6.866 1.00 93.25 117 GLU A C 1
ATOM 913 O O . GLU A 1 117 ? -5.748 -12.985 6.268 1.00 93.25 117 GLU A O 1
ATOM 918 N N . ILE A 1 118 ? -5.228 -10.800 6.223 1.00 94.88 118 ILE A N 1
ATOM 919 C CA . ILE A 1 118 ? -5.245 -10.644 4.769 1.00 94.88 118 ILE A CA 1
ATOM 920 C C . ILE A 1 118 ? -3.893 -10.123 4.297 1.00 94.88 118 ILE A C 1
ATOM 922 O O . ILE A 1 118 ? -3.418 -9.083 4.753 1.00 94.88 118 ILE A O 1
ATOM 926 N N . ALA A 1 119 ? -3.309 -10.829 3.331 1.00 93.44 119 ALA A N 1
ATOM 927 C CA . ALA A 1 119 ? -2.110 -10.398 2.633 1.00 93.44 119 ALA A CA 1
ATOM 928 C C . ALA A 1 119 ? -2.382 -10.266 1.133 1.00 93.44 119 ALA A C 1
ATOM 930 O O . ALA A 1 119 ? -2.998 -11.148 0.529 1.00 93.44 119 ALA A O 1
ATOM 931 N N . THR A 1 120 ? -1.885 -9.194 0.523 1.00 92.38 120 THR A N 1
ATOM 932 C CA . THR A 1 120 ? -1.874 -9.019 -0.931 1.00 92.38 120 THR A CA 1
ATOM 933 C C . THR A 1 120 ? -0.444 -8.980 -1.449 1.00 92.38 120 THR A C 1
ATOM 935 O O . THR A 1 120 ? 0.453 -8.425 -0.822 1.00 92.38 120 THR A O 1
ATOM 938 N N . ILE A 1 121 ? -0.223 -9.597 -2.607 1.00 88.50 121 ILE A N 1
ATOM 939 C CA . ILE A 1 121 ? 1.057 -9.564 -3.321 1.00 88.50 121 ILE A CA 1
ATOM 940 C C . ILE A 1 121 ? 0.732 -9.093 -4.729 1.00 88.50 121 ILE A C 1
ATOM 942 O O . ILE A 1 121 ? 0.296 -9.883 -5.566 1.00 88.50 121 ILE A O 1
ATOM 946 N N . THR A 1 122 ? 0.837 -7.786 -4.955 1.00 80.00 122 THR A N 1
ATOM 947 C CA . THR A 1 122 ? 0.410 -7.142 -6.205 1.00 80.00 122 THR A CA 1
ATOM 948 C C . THR A 1 122 ? 1.347 -5.988 -6.562 1.00 80.00 122 THR A C 1
ATOM 950 O O . THR A 1 122 ? 2.396 -5.838 -5.944 1.00 80.00 122 THR A O 1
ATOM 953 N N . GLY A 1 123 ? 1.004 -5.213 -7.589 1.00 70.69 123 GLY A N 1
ATOM 954 C CA . GLY A 1 123 ? 1.825 -4.114 -8.092 1.00 70.69 123 GLY A CA 1
ATOM 955 C C . GLY A 1 123 ? 2.428 -4.424 -9.459 1.00 70.69 123 GLY A C 1
ATOM 956 O O . GLY A 1 123 ? 3.032 -5.475 -9.682 1.00 70.69 123 GLY A O 1
ATOM 957 N N . VAL A 1 124 ? 2.256 -3.495 -10.400 1.00 72.12 124 VAL A N 1
ATOM 958 C CA . VAL A 1 124 ? 2.879 -3.604 -11.720 1.00 72.12 124 VAL A CA 1
ATOM 959 C C . VAL A 1 124 ? 4.330 -3.157 -11.594 1.00 72.12 124 VAL A C 1
ATOM 961 O O . VAL A 1 124 ? 4.600 -2.035 -11.180 1.00 72.12 124 VAL A O 1
ATOM 964 N N . GLY A 1 125 ? 5.269 -4.050 -11.915 1.00 68.12 125 GLY A N 1
ATOM 965 C CA . GLY A 1 125 ? 6.702 -3.744 -11.903 1.00 68.12 125 GLY A CA 1
ATOM 966 C C . GLY A 1 125 ? 7.211 -3.202 -10.562 1.00 68.12 125 GLY A C 1
ATOM 967 O O . GLY A 1 125 ? 7.869 -2.162 -10.539 1.00 68.12 125 GLY A O 1
ATOM 968 N N . SER A 1 126 ? 6.875 -3.907 -9.473 1.00 68.88 126 SER A N 1
ATOM 969 C CA . SER A 1 126 ? 7.327 -3.620 -8.100 1.00 68.88 126 SER A CA 1
ATOM 970 C C . SER A 1 126 ? 6.810 -2.297 -7.519 1.00 68.88 126 SER A C 1
ATOM 972 O O . SER A 1 126 ? 7.455 -1.661 -6.687 1.00 68.88 126 SER A O 1
ATOM 974 N N . SER A 1 127 ? 5.626 -1.859 -7.955 1.00 77.75 127 SER A N 1
ATOM 975 C CA . SER A 1 127 ? 5.077 -0.586 -7.505 1.00 77.75 127 SER A CA 1
ATOM 976 C C . SER A 1 127 ? 4.328 -0.677 -6.172 1.00 77.75 127 SER A C 1
ATOM 978 O O . SER A 1 127 ? 3.340 -1.403 -6.008 1.00 77.75 127 SER A O 1
ATOM 980 N N . ALA A 1 128 ? 4.794 0.123 -5.214 1.00 81.81 128 ALA A N 1
ATOM 981 C CA . ALA A 1 128 ? 4.191 0.255 -3.894 1.00 81.81 128 ALA A CA 1
ATOM 982 C C . ALA A 1 128 ? 2.842 0.984 -3.929 1.00 81.81 128 ALA A C 1
ATOM 984 O O . ALA A 1 128 ? 1.975 0.684 -3.115 1.00 81.81 128 ALA A O 1
ATOM 985 N N . LEU A 1 129 ? 2.653 1.912 -4.874 1.00 85.06 129 LEU A N 1
ATOM 986 C CA . LEU A 1 129 ? 1.434 2.714 -4.981 1.00 85.06 129 LEU A CA 1
ATOM 987 C C . LEU A 1 129 ? 0.223 1.851 -5.356 1.00 85.06 129 LEU A C 1
ATOM 989 O O . LEU A 1 129 ? -0.784 1.882 -4.655 1.00 85.06 129 LEU A O 1
ATOM 993 N N . GLY A 1 130 ? 0.335 1.034 -6.406 1.00 85.75 130 GLY A N 1
ATOM 994 C CA . GLY A 1 130 ? -0.714 0.088 -6.788 1.00 85.75 130 GLY A CA 1
ATOM 995 C C . GLY A 1 130 ? -0.993 -0.957 -5.707 1.00 85.75 130 GLY A C 1
ATOM 996 O O . GLY A 1 130 ? -2.149 -1.234 -5.394 1.00 85.75 130 GLY A O 1
ATOM 997 N N . SER A 1 131 ? 0.066 -1.467 -5.066 1.00 88.38 131 SER A N 1
ATOM 998 C CA . SER A 1 131 ? -0.058 -2.390 -3.928 1.00 88.38 131 SER A CA 1
ATOM 999 C C . SER A 1 131 ? -0.852 -1.771 -2.777 1.00 88.38 131 SER A C 1
ATOM 1001 O O . SER A 1 131 ? -1.710 -2.428 -2.187 1.00 88.38 131 SER A O 1
ATOM 1003 N N . ALA A 1 132 ? -0.582 -0.498 -2.477 1.00 89.31 132 ALA A N 1
ATOM 1004 C CA . ALA A 1 132 ? -1.279 0.238 -1.439 1.00 89.31 132 ALA A CA 1
ATOM 1005 C C . ALA A 1 132 ? -2.735 0.528 -1.808 1.00 89.31 132 ALA A C 1
ATOM 1007 O O . ALA A 1 132 ? -3.607 0.342 -0.968 1.00 89.31 132 ALA A O 1
ATOM 1008 N N . ALA A 1 133 ? -3.010 0.926 -3.051 1.00 89.94 133 ALA A N 1
ATOM 1009 C CA . ALA A 1 133 ? -4.366 1.215 -3.514 1.00 89.94 133 ALA A CA 1
ATOM 1010 C C . ALA A 1 133 ? -5.271 -0.020 -3.414 1.00 89.94 133 ALA A C 1
ATOM 1012 O O . ALA A 1 133 ? -6.346 0.050 -2.828 1.00 89.94 133 ALA A O 1
ATOM 1013 N N . LEU A 1 134 ? -4.797 -1.184 -3.868 1.00 91.94 134 LEU A N 1
ATOM 1014 C CA . LEU A 1 134 ? -5.571 -2.416 -3.729 1.00 91.94 134 LEU A CA 1
ATOM 1015 C C . LEU A 1 134 ? -5.805 -2.797 -2.261 1.00 91.94 134 LEU A C 1
ATOM 1017 O O . LEU A 1 134 ? -6.910 -3.179 -1.881 1.00 91.94 134 LEU A O 1
ATOM 1021 N N . ALA A 1 135 ? -4.759 -2.747 -1.434 1.00 92.88 135 ALA A N 1
ATOM 1022 C CA . ALA A 1 135 ? -4.882 -3.096 -0.023 1.00 92.88 135 ALA A CA 1
ATOM 1023 C C . ALA A 1 135 ? -5.794 -2.123 0.737 1.00 92.88 135 ALA A C 1
ATOM 1025 O O . ALA A 1 135 ? -6.504 -2.550 1.644 1.00 92.88 135 ALA A O 1
ATOM 1026 N N . TRP A 1 136 ? -5.824 -0.853 0.333 1.00 93.00 136 TRP A N 1
ATOM 1027 C CA . TRP A 1 136 ? -6.750 0.149 0.845 1.00 93.00 136 TRP A CA 1
ATOM 1028 C C . TRP A 1 136 ? -8.203 -0.201 0.535 1.00 93.00 136 TRP A C 1
ATOM 1030 O O . TRP A 1 136 ? -9.015 -0.263 1.454 1.00 93.00 136 TRP A O 1
ATOM 1040 N N . ASP A 1 137 ? -8.520 -0.523 -0.720 1.00 93.62 137 ASP A N 1
ATOM 1041 C CA . ASP A 1 137 ? -9.879 -0.911 -1.118 1.00 93.62 137 ASP A CA 1
ATOM 1042 C C . ASP A 1 137 ? -10.357 -2.162 -0.371 1.00 93.62 137 ASP A C 1
ATOM 1044 O O . ASP A 1 137 ? -11.500 -2.236 0.081 1.00 93.62 137 ASP A O 1
ATOM 1048 N N . ILE A 1 138 ? -9.468 -3.143 -0.189 1.00 94.88 138 ILE A N 1
ATOM 1049 C CA . ILE A 1 138 ? -9.765 -4.352 0.587 1.00 94.88 138 ILE A CA 1
ATOM 1050 C C . ILE A 1 138 ? -9.977 -4.008 2.064 1.00 94.88 138 ILE A C 1
ATOM 1052 O O . ILE A 1 138 ? -10.913 -4.523 2.677 1.00 94.88 138 ILE A O 1
ATOM 1056 N N . SER A 1 139 ? -9.133 -3.143 2.632 1.00 94.44 139 SER A N 1
ATOM 1057 C CA . SER A 1 139 ? -9.246 -2.715 4.027 1.00 94.44 139 SER A CA 1
ATOM 1058 C C . SER A 1 139 ? -10.553 -1.965 4.280 1.00 94.44 139 SER A C 1
ATOM 1060 O O . SER A 1 139 ? -11.234 -2.260 5.258 1.00 94.44 139 SER A O 1
ATOM 1062 N N . LEU A 1 140 ? -10.967 -1.085 3.362 1.00 94.50 140 LEU A N 1
ATOM 1063 C CA . LEU A 1 140 ? -12.272 -0.421 3.399 1.00 94.50 140 LEU A CA 1
ATOM 1064 C C . LEU A 1 140 ? -13.430 -1.413 3.304 1.00 94.50 140 LEU A C 1
ATOM 1066 O O . LEU A 1 140 ? -14.392 -1.314 4.058 1.00 94.50 140 LEU A O 1
ATOM 1070 N N . ALA A 1 141 ? -13.359 -2.358 2.366 1.00 95.38 141 ALA A N 1
ATOM 1071 C CA . ALA A 1 141 ? -14.451 -3.292 2.112 1.00 95.38 141 ALA A CA 1
ATOM 1072 C C . ALA A 1 141 ? -14.661 -4.291 3.258 1.00 95.38 141 ALA A C 1
ATOM 1074 O O . ALA A 1 141 ? -15.779 -4.766 3.463 1.00 95.38 141 ALA A O 1
ATOM 1075 N N . LEU A 1 142 ? -13.586 -4.648 3.961 1.00 95.25 142 LEU A N 1
ATOM 1076 C CA . LEU A 1 142 ? -13.601 -5.673 5.003 1.00 95.25 142 LEU A CA 1
ATOM 1077 C C . LEU A 1 142 ? -13.463 -5.107 6.416 1.00 95.25 142 LEU A C 1
ATOM 1079 O O . LEU A 1 142 ? -13.557 -5.887 7.361 1.00 95.25 142 LEU A O 1
ATOM 1083 N N . GLU A 1 143 ? -13.245 -3.796 6.551 1.00 94.31 143 GLU A N 1
ATOM 1084 C CA . GLU A 1 143 ? -13.003 -3.095 7.818 1.00 94.31 143 GLU A CA 1
ATOM 1085 C C . GLU A 1 143 ? -11.908 -3.781 8.654 1.00 94.31 143 GLU A C 1
ATOM 1087 O O . GLU A 1 143 ? -12.041 -3.993 9.859 1.00 94.31 143 GLU A O 1
ATOM 1092 N N . LYS A 1 144 ? -10.833 -4.202 7.978 1.00 94.81 144 LYS A N 1
ATOM 1093 C CA . LYS A 1 144 ? -9.734 -4.977 8.567 1.00 94.81 144 LYS A CA 1
ATOM 1094 C C . LYS A 1 144 ? -8.372 -4.503 8.068 1.00 94.81 144 LYS A C 1
ATOM 1096 O O . LYS A 1 144 ? -8.273 -4.042 6.926 1.00 94.81 144 LYS A O 1
ATOM 1101 N N . PRO A 1 145 ? -7.308 -4.671 8.870 1.00 94.25 145 PRO A N 1
ATOM 1102 C CA . PRO A 1 145 ? -5.953 -4.403 8.422 1.00 94.25 145 PRO A CA 1
ATOM 1103 C C . PRO A 1 145 ? -5.515 -5.411 7.348 1.00 94.25 145 PRO A C 1
ATOM 1105 O O . PRO A 1 145 ? -5.772 -6.616 7.437 1.00 94.25 145 PRO A O 1
ATOM 1108 N N . VAL A 1 146 ? -4.814 -4.909 6.334 1.00 95.31 146 VAL A N 1
ATOM 1109 C CA . VAL A 1 146 ? -4.294 -5.673 5.195 1.00 95.31 146 VAL A CA 1
ATOM 1110 C C . VAL A 1 146 ? -2.795 -5.438 5.089 1.00 95.31 146 VAL A C 1
ATOM 1112 O O . VAL A 1 146 ? -2.340 -4.296 5.123 1.00 95.31 146 VAL A O 1
ATOM 1115 N N . VAL A 1 147 ? -2.009 -6.501 4.911 1.00 94.44 147 VAL A N 1
ATOM 1116 C CA . VAL A 1 147 ? -0.585 -6.362 4.582 1.00 94.44 147 VAL A CA 1
ATOM 1117 C C . VAL A 1 147 ? -0.375 -6.473 3.071 1.00 94.44 147 VAL A C 1
ATOM 1119 O O . VAL A 1 147 ? -0.619 -7.515 2.469 1.00 94.44 147 VAL A O 1
ATOM 1122 N N . ALA A 1 148 ? 0.085 -5.397 2.440 1.00 92.06 148 ALA A N 1
ATOM 1123 C CA . ALA A 1 148 ? 0.521 -5.396 1.051 1.00 92.06 148 ALA A CA 1
ATOM 1124 C C . ALA A 1 148 ? 2.025 -5.676 0.987 1.00 92.06 148 ALA A C 1
ATOM 1126 O O . ALA A 1 148 ? 2.838 -4.938 1.545 1.00 92.06 148 ALA A O 1
ATOM 1127 N N . ILE A 1 149 ? 2.406 -6.748 0.306 1.00 90.06 149 ILE A N 1
ATOM 1128 C CA . ILE A 1 149 ? 3.798 -7.115 0.066 1.00 90.06 149 ILE A CA 1
ATOM 1129 C C . ILE A 1 149 ? 4.168 -6.585 -1.315 1.00 90.06 149 ILE A C 1
ATOM 1131 O O . ILE A 1 149 ? 3.644 -7.059 -2.324 1.00 90.06 149 ILE A O 1
ATOM 1135 N N . VAL A 1 150 ? 5.071 -5.607 -1.347 1.00 86.25 150 VAL A N 1
ATOM 1136 C CA . VAL A 1 150 ? 5.583 -5.004 -2.579 1.00 86.25 150 VAL A CA 1
ATOM 1137 C C . VAL A 1 150 ? 6.733 -5.876 -3.088 1.00 86.25 150 VAL A C 1
ATOM 1139 O O . VAL A 1 150 ? 7.751 -5.977 -2.394 1.00 86.25 150 VAL A O 1
ATOM 1142 N N . PRO A 1 151 ? 6.610 -6.516 -4.266 1.00 74.69 151 PRO A N 1
ATOM 1143 C CA . PRO A 1 151 ? 7.706 -7.283 -4.851 1.00 74.69 151 PRO A CA 1
ATOM 1144 C C . PRO A 1 151 ? 8.954 -6.407 -5.024 1.00 74.69 151 PRO A C 1
ATOM 1146 O O . PRO A 1 151 ? 8.842 -5.199 -5.226 1.00 74.69 151 PRO A O 1
ATOM 1149 N N . GLY A 1 152 ? 10.136 -7.005 -4.881 1.00 65.69 152 GLY A N 1
ATOM 1150 C CA . GLY A 1 152 ? 11.435 -6.367 -5.115 1.00 65.69 152 GLY A CA 1
ATOM 1151 C C . GLY A 1 152 ? 12.055 -6.874 -6.400 1.00 65.69 152 GLY A C 1
ATOM 1152 O O . GLY A 1 152 ? 11.952 -8.099 -6.633 1.00 65.69 152 GLY A O 1
#

pLDDT: mean 78.76, std 12.96, range [38.5, 95.38]

Sequence (152 aa):
MTIGDNLPTQSEQTFLNLFEPPPQVIEPAIRACRLFNTALDAIFYDVPTLTAQLTENDAPMSARGEKAPSRIVQFDALTNPEGSLLLIDATTAPYVHKYTNVELFLTSPYQETRDVEIATITGVGSSALGSAALAWDISLALEKPVVAIVPG

Foldseek 3Di:
DDDDPVDDDPVVVVVVVVVDDPCVVVVVVVLVVLVVLVVVLVVVFVLVVVVVLLCVQQVVCVVVVHDRLCVQDDQDSVPFLAQKKWKAASQDPVRIDIDNDPVCLVPPPDVLSVQEPAEAEDGRPQRPSSLRRVQNVVNVVVVGIYMRGRHD

Radius of gyration: 19.2 Å; chains: 1; bounding box: 55×47×39 Å

Secondary structure (DSSP, 8-state):
------PPPHHHHHHHTTTSPPHHHHHHHHHHHHHHHHHHHHHHS-HHHHHHHHHHHHHHHHTTTPPPGGGG----TTT--TT-EEEE-SSSSS-EEEESSHHHHHT-S-GGGTS--EEEE--TTS-HHHHHHHHHHHHHHHTS-EEEE---